Protein AF-A0A662YA56-F1 (afdb_monomer)

Solvent-accessible surface area (backbone atoms only — not comparable to full-atom values): 10729 Å² total; per-residue (Å²): 130,84,68,99,56,98,72,85,88,79,65,94,61,23,63,89,38,77,61,35,92,54,55,73,60,58,42,26,69,74,71,64,72,87,70,82,87,80,85,89,69,67,87,85,63,79,47,68,71,51,54,53,49,52,52,51,52,53,53,50,51,55,48,53,52,58,72,70,49,82,47,50,46,100,84,68,47,77,54,86,67,86,73,84,80,66,81,84,68,77,81,64,88,75,90,82,87,77,90,86,78,84,88,68,44,47,93,52,39,70,43,66,29,91,92,44,64,83,48,70,64,45,76,41,59,49,63,48,60,53,20,25,44,29,77,75,98,27,60,74,41,56,46,91,48,74,43,61,45,68,78,60,70,55,79,93,71,67,56,71,78,100

Nearest PDB structures (foldseek):
  5ks8-assembly1_C  TM=2.743E-01  e=5.632E+00  Methylobacillus flagellatus KT
  2lh0-assembly1_B  TM=1.632E-01  e=6.026E+00  Saccharomyces cerevisiae S288C

Mean predicted aligned error: 13.35 Å

Foldseek 3Di:
DDDPDPDDDDDPQPVLVVSDDDDQVRSCVVPPDDDDDDDLPDPPPPDPVSVVVVVVVVVVVVLVVVVPDQDADPVRHGDPDPDPDDPPPPPPDDDDDDCPDDDAAAPQGKDADPPALPDFFDKDAAPDFRIAGGPDNHDGDGHRHIDGDHDRDDPVPHDHPD

Radius of gyration: 21.84 Å; Cα contacts (8 Å, |Δi|>4): 134; chains: 1; bounding box: 51×38×56 Å

Structure (mmCIF, N/CA/C/O backbone):
data_AF-A0A662YA56-F1
#
_entry.id   AF-A0A662YA56-F1
#
loop_
_atom_site.group_PDB
_atom_site.id
_atom_site.type_symbol
_atom_site.label_atom_id
_atom_site.label_alt_id
_atom_site.label_comp_id
_atom_site.label_asym_id
_atom_site.label_entity_id
_atom_site.label_seq_id
_atom_site.pdbx_PDB_ins_code
_atom_site.Cartn_x
_atom_site.Cartn_y
_atom_site.Cartn_z
_atom_site.occupancy
_atom_site.B_iso_or_equiv
_atom_site.auth_seq_id
_atom_site.auth_comp_id
_atom_site.auth_asym_id
_atom_site.auth_atom_id
_atom_site.pdbx_PDB_model_num
ATOM 1 N N . GLY A 1 1 ? 15.017 22.739 -5.524 1.00 39.50 1 GLY A N 1
ATOM 2 C CA . GLY A 1 1 ? 15.858 21.532 -5.641 1.00 39.50 1 GLY A CA 1
ATOM 3 C C . GLY A 1 1 ? 16.003 21.180 -7.105 1.00 39.50 1 GLY A C 1
ATOM 4 O O . GLY A 1 1 ? 15.041 21.359 -7.842 1.00 39.50 1 GLY A O 1
ATOM 5 N N . ARG A 1 2 ? 17.190 20.757 -7.552 1.00 36.50 2 ARG A N 1
ATOM 6 C CA . ARG A 1 2 ? 17.360 20.206 -8.906 1.00 36.50 2 ARG A CA 1
ATOM 7 C C . ARG A 1 2 ? 16.703 18.827 -8.930 1.00 36.50 2 ARG A C 1
ATOM 9 O O . ARG A 1 2 ? 17.037 17.997 -8.094 1.00 36.50 2 ARG A O 1
ATOM 16 N N . LEU A 1 3 ? 15.768 18.613 -9.853 1.00 33.06 3 LEU A N 1
ATOM 17 C CA . LEU A 1 3 ? 15.225 17.283 -10.124 1.00 33.06 3 LEU A CA 1
ATOM 18 C C . LEU A 1 3 ? 16.383 16.349 -10.539 1.00 33.06 3 LEU A C 1
ATOM 20 O O . LEU A 1 3 ? 17.313 16.817 -11.202 1.00 33.06 3 LEU A O 1
ATOM 24 N N . PRO A 1 4 ? 16.353 15.054 -10.174 1.00 39.84 4 PRO A N 1
ATOM 25 C CA . PRO A 1 4 ? 17.457 14.105 -10.386 1.00 39.84 4 PRO A CA 1
ATOM 26 C C . PRO A 1 4 ? 17.720 13.757 -11.865 1.00 39.84 4 PRO A C 1
ATOM 28 O O . PRO A 1 4 ? 18.575 12.934 -12.174 1.00 39.84 4 PRO A O 1
ATOM 31 N N . THR A 1 5 ? 17.015 14.398 -12.797 1.00 36.91 5 THR A N 1
ATOM 32 C CA . THR A 1 5 ? 17.127 14.204 -14.243 1.00 36.91 5 THR A CA 1
ATOM 33 C C . THR A 1 5 ? 17.150 15.560 -14.955 1.00 36.91 5 THR A C 1
ATOM 35 O O . THR A 1 5 ? 16.429 16.487 -14.584 1.00 36.91 5 THR A O 1
ATOM 38 N N . ARG A 1 6 ? 17.984 15.688 -16.002 1.00 32.75 6 ARG A N 1
ATOM 39 C CA . ARG A 1 6 ? 18.005 16.872 -16.890 1.00 32.75 6 ARG A CA 1
ATOM 40 C C . ARG A 1 6 ? 16.784 16.944 -17.810 1.00 32.75 6 ARG A C 1
ATOM 42 O O . ARG A 1 6 ? 16.574 17.985 -18.423 1.00 32.75 6 ARG A O 1
ATOM 49 N N . MET A 1 7 ? 16.023 15.861 -17.937 1.00 35.97 7 MET A N 1
ATOM 50 C CA . MET A 1 7 ? 14.917 15.735 -18.882 1.00 35.97 7 MET A CA 1
ATOM 51 C C . MET A 1 7 ? 13.627 15.423 -18.127 1.00 35.97 7 MET A C 1
ATOM 53 O O . MET A 1 7 ? 13.563 14.458 -17.365 1.00 35.97 7 MET A O 1
ATOM 57 N N . LEU A 1 8 ? 12.617 16.261 -18.348 1.00 38.44 8 LEU A N 1
ATOM 58 C CA . LEU A 1 8 ? 11.262 16.103 -17.839 1.00 38.44 8 LEU A CA 1
ATOM 59 C C . LEU A 1 8 ? 10.341 15.924 -19.046 1.00 38.44 8 LEU A C 1
ATOM 61 O O . LEU A 1 8 ? 10.217 16.838 -19.861 1.00 38.44 8 LEU A O 1
ATOM 65 N N . LEU A 1 9 ? 9.726 14.749 -19.162 1.00 41.59 9 LEU A N 1
ATOM 66 C CA . LEU A 1 9 ? 8.689 14.476 -20.150 1.00 41.59 9 LEU A CA 1
ATOM 67 C C . LEU A 1 9 ? 7.332 14.610 -19.460 1.00 41.59 9 LEU A C 1
ATOM 69 O O . LEU A 1 9 ? 7.065 13.921 -18.479 1.00 41.59 9 LEU A O 1
ATOM 73 N N . LEU A 1 10 ? 6.502 15.519 -19.960 1.00 51.03 10 LEU A N 1
ATOM 74 C CA . LEU A 1 10 ? 5.130 15.718 -19.504 1.00 51.03 10 LEU A CA 1
ATOM 75 C C . LEU A 1 10 ? 4.187 15.294 -20.628 1.00 51.03 10 LEU A C 1
ATOM 77 O O . LEU A 1 10 ? 4.434 15.629 -21.786 1.00 51.03 10 LEU A O 1
ATOM 81 N N . ASP A 1 11 ? 3.094 14.622 -20.278 1.00 55.94 11 ASP A N 1
ATOM 82 C CA . ASP A 1 11 ? 2.045 14.215 -21.215 1.00 55.94 11 ASP A CA 1
ATOM 83 C C . ASP A 1 11 ? 0.711 14.925 -20.900 1.00 55.94 11 ASP A C 1
ATOM 85 O O . ASP A 1 11 ? -0.236 14.318 -20.398 1.00 55.94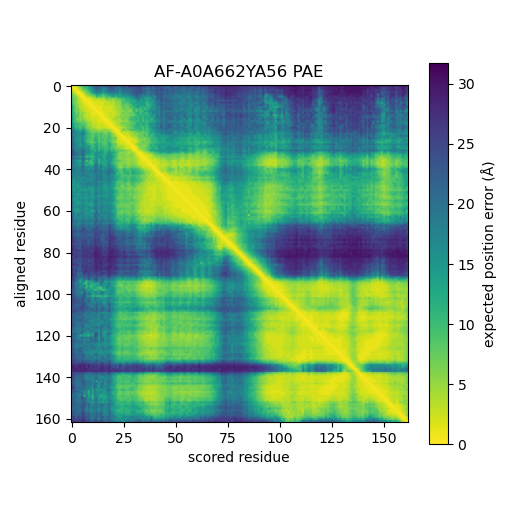 11 ASP A O 1
ATOM 89 N N . PRO A 1 12 ? 0.611 16.246 -21.147 1.00 58.28 12 PRO A N 1
ATOM 90 C CA . PRO A 1 12 ? -0.573 17.034 -20.797 1.00 58.28 12 PRO A CA 1
ATOM 91 C C . PRO A 1 12 ? -1.806 16.711 -21.653 1.00 58.28 12 PRO A C 1
ATOM 93 O O . PRO A 1 12 ? -2.881 17.238 -21.391 1.00 58.28 12 PRO A O 1
ATOM 96 N N . LYS A 1 13 ? -1.642 15.910 -22.709 1.00 64.12 13 LYS A N 1
ATOM 97 C CA . LYS A 1 13 ? -2.718 15.492 -23.616 1.00 64.12 13 LYS A CA 1
ATOM 98 C C . LYS A 1 13 ? -3.081 14.019 -23.442 1.00 64.12 13 LYS A C 1
ATOM 100 O O . LYS A 1 13 ? -3.869 13.510 -24.231 1.00 64.12 13 LYS A O 1
ATOM 105 N N . HIS A 1 14 ? -2.498 13.358 -22.442 1.00 67.88 14 HIS A N 1
ATOM 106 C CA . HIS A 1 14 ? -2.700 11.943 -22.161 1.00 67.88 14 HIS A CA 1
ATOM 107 C C . HIS A 1 14 ? -2.482 11.054 -23.396 1.00 67.88 14 HIS A C 1
ATOM 109 O O . HIS A 1 14 ? -3.175 10.059 -23.584 1.00 67.88 14 HIS A O 1
ATOM 115 N N .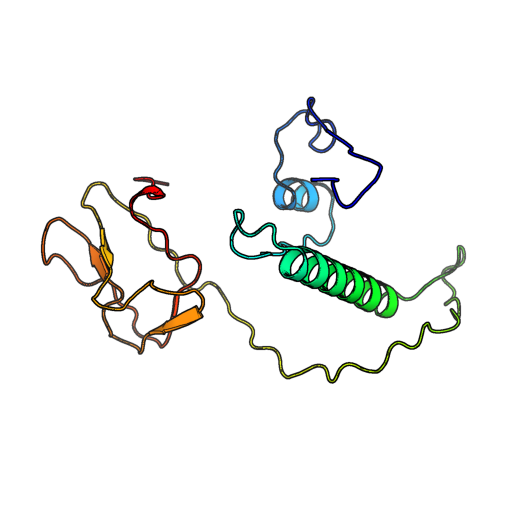 LEU A 1 15 ? -1.544 11.428 -24.273 1.00 65.06 15 LEU A N 1
ATOM 116 C CA . LEU A 1 15 ? -1.253 10.700 -25.510 1.00 65.06 15 LEU A CA 1
ATOM 117 C C . LEU A 1 15 ? -0.714 9.298 -25.230 1.00 65.06 15 LEU A C 1
ATOM 119 O O . LEU A 1 15 ? -0.872 8.415 -26.066 1.00 65.06 15 LEU A O 1
ATOM 123 N N . ILE A 1 16 ? -0.107 9.087 -24.060 1.00 64.12 16 ILE A N 1
ATOM 124 C CA . ILE A 1 16 ? 0.282 7.758 -23.593 1.00 64.12 16 ILE A CA 1
ATOM 125 C C . ILE A 1 16 ? -0.976 6.898 -23.382 1.00 64.12 16 ILE A C 1
ATOM 127 O O . ILE A 1 16 ? -0.990 5.747 -23.784 1.00 64.12 16 ILE A O 1
ATOM 131 N N . GLY A 1 17 ? -2.061 7.455 -22.841 1.00 61.44 17 GLY A N 1
ATOM 132 C CA . GLY A 1 17 ? -3.340 6.765 -22.630 1.00 61.44 17 GLY A CA 1
ATOM 133 C C . GLY A 1 17 ? -4.349 6.907 -23.777 1.00 61.44 17 GLY A C 1
ATOM 134 O O . GLY A 1 17 ? -5.547 6.920 -23.509 1.00 61.44 17 GLY A O 1
ATOM 135 N N . ASP A 1 18 ? -3.900 7.086 -25.025 1.00 68.94 18 ASP A N 1
ATOM 136 C CA . ASP A 1 18 ? -4.763 7.328 -26.201 1.00 68.94 18 ASP A CA 1
ATOM 137 C C . ASP A 1 18 ? -5.780 8.475 -25.996 1.00 68.94 18 ASP A C 1
ATOM 139 O O . ASP A 1 18 ? -6.969 8.390 -26.299 1.00 68.94 18 ASP A O 1
ATOM 143 N N . GLY A 1 19 ? -5.315 9.571 -25.393 1.00 72.38 19 GLY A N 1
ATOM 144 C CA . GLY A 1 19 ? -6.132 10.747 -25.086 1.00 72.38 19 GLY A CA 1
ATOM 145 C C . GLY A 1 19 ? -6.954 10.642 -23.798 1.00 72.38 19 GLY A C 1
ATOM 146 O O . GLY A 1 19 ? -7.639 11.605 -23.448 1.00 72.38 19 GLY A O 1
ATOM 147 N N . SER A 1 20 ? -6.868 9.528 -23.065 1.00 67.19 20 SER A N 1
ATOM 148 C CA . SER A 1 20 ? -7.532 9.329 -21.771 1.00 67.19 20 SER A CA 1
ATOM 149 C C . SER A 1 20 ? -6.539 9.377 -20.615 1.00 67.19 20 SER A C 1
ATOM 151 O O . SER A 1 20 ? -5.419 8.881 -20.723 1.00 67.19 20 SER A O 1
ATOM 153 N N . VAL A 1 21 ? -6.959 9.941 -19.476 1.00 64.62 21 VAL A N 1
ATOM 154 C CA . VAL A 1 21 ? -6.200 9.812 -18.225 1.00 64.62 21 VAL A CA 1
ATOM 155 C C . VAL A 1 21 ? -6.117 8.326 -17.898 1.00 64.62 21 VAL A C 1
ATOM 157 O O . VAL A 1 21 ? -7.138 7.716 -17.604 1.00 64.62 21 VAL A O 1
ATOM 160 N N . ALA A 1 22 ? -4.915 7.768 -17.970 1.00 62.53 22 ALA A N 1
ATOM 161 C CA . ALA A 1 22 ? -4.634 6.399 -17.583 1.00 62.53 22 ALA A CA 1
ATOM 162 C C . ALA A 1 22 ? -3.607 6.420 -16.456 1.00 62.53 22 ALA A C 1
ATOM 164 O O . ALA A 1 22 ? -2.566 7.083 -16.553 1.00 62.53 22 ALA A O 1
ATOM 165 N N . LEU A 1 23 ? -3.900 5.695 -15.385 1.00 67.06 23 LEU A N 1
ATOM 166 C CA . LEU A 1 23 ? -2.879 5.305 -14.429 1.00 67.06 23 LEU A CA 1
ATOM 167 C C . LEU A 1 23 ? -1.921 4.304 -15.098 1.00 67.06 23 LEU A C 1
ATOM 169 O O . LEU A 1 23 ? -2.249 3.650 -16.090 1.00 67.06 23 LEU A O 1
ATOM 173 N N . THR A 1 24 ? -0.690 4.212 -14.593 1.00 65.31 24 THR A N 1
ATOM 174 C CA . THR A 1 24 ? 0.354 3.363 -15.191 1.00 65.31 24 THR A CA 1
ATOM 175 C C . THR A 1 24 ? -0.086 1.899 -15.310 1.00 65.31 24 THR A C 1
ATOM 177 O O . THR A 1 24 ? 0.265 1.226 -16.275 1.00 65.31 24 THR A O 1
ATOM 180 N N . ASP A 1 25 ? -0.877 1.408 -14.358 1.00 63.19 25 ASP A N 1
ATOM 181 C CA . ASP A 1 25 ? -1.487 0.077 -14.359 1.00 63.19 25 ASP A CA 1
ATOM 182 C C . ASP A 1 25 ? -2.603 -0.070 -15.404 1.00 63.19 25 ASP A C 1
ATOM 184 O O . ASP A 1 25 ? -2.632 -1.076 -16.111 1.00 63.19 25 ASP A O 1
ATOM 188 N N . GLU A 1 26 ? -3.462 0.938 -15.574 1.00 65.62 26 GLU A N 1
ATOM 189 C CA . GLU A 1 26 ? -4.484 0.965 -16.633 1.00 65.62 26 GLU A CA 1
ATOM 190 C C . GLU A 1 26 ? -3.845 0.939 -18.032 1.00 65.62 26 GLU A C 1
ATOM 192 O O . GLU A 1 26 ? -4.264 0.167 -18.896 1.00 65.62 26 GLU A O 1
ATOM 197 N N . PHE A 1 27 ? -2.776 1.714 -18.248 1.00 65.38 27 PHE A N 1
ATOM 198 C CA . PHE A 1 27 ? -2.039 1.718 -19.515 1.00 65.38 27 PHE A CA 1
ATOM 199 C C . PHE A 1 27 ? -1.381 0.361 -19.812 1.00 65.38 27 PHE A C 1
ATOM 201 O O . PHE A 1 27 ? -1.519 -0.158 -20.926 1.00 65.38 27 PHE A O 1
ATOM 208 N N . VAL A 1 28 ? -0.696 -0.229 -18.822 1.00 64.75 28 VAL A N 1
ATOM 209 C CA . VAL A 1 28 ? -0.057 -1.550 -18.955 1.00 64.75 28 VAL A CA 1
ATOM 210 C C . VAL A 1 28 ? -1.095 -2.647 -19.196 1.00 64.75 28 VAL A C 1
ATOM 212 O O . VAL A 1 28 ? -0.872 -3.523 -20.035 1.00 64.75 28 VAL A O 1
ATOM 215 N N . GLY A 1 29 ? -2.238 -2.588 -18.508 1.00 63.62 29 GLY A N 1
ATOM 216 C CA . GLY A 1 29 ? -3.332 -3.540 -18.683 1.00 63.62 29 GLY A CA 1
ATOM 217 C C . GLY A 1 29 ? -3.901 -3.550 -20.105 1.00 63.62 29 GLY A C 1
ATOM 218 O O . GLY A 1 29 ? -4.244 -4.615 -20.612 1.00 63.62 29 GLY A O 1
ATOM 219 N N . ILE A 1 30 ? -3.953 -2.389 -20.768 1.00 66.88 30 ILE A N 1
ATOM 220 C CA . ILE A 1 30 ? -4.459 -2.254 -22.145 1.00 66.88 30 ILE A CA 1
ATOM 221 C C . ILE A 1 30 ? -3.440 -2.744 -23.184 1.00 66.88 30 ILE A C 1
ATOM 223 O O . ILE A 1 30 ? -3.816 -3.416 -24.143 1.00 66.88 30 ILE A O 1
ATOM 227 N N . HIS A 1 31 ? -2.158 -2.411 -23.020 1.00 65.75 31 HIS A N 1
ATOM 228 C CA . HIS A 1 31 ? -1.147 -2.619 -24.069 1.00 65.75 31 HIS A CA 1
ATOM 229 C C . HIS A 1 31 ? -0.355 -3.924 -23.930 1.00 65.75 31 HIS A C 1
ATOM 231 O O . HIS A 1 31 ? 0.410 -4.276 -24.829 1.00 65.75 31 HIS A O 1
ATOM 237 N N . GLY A 1 32 ? -0.558 -4.656 -22.832 1.00 57.28 32 GLY A N 1
ATOM 238 C CA . GLY A 1 32 ? 0.246 -5.817 -22.484 1.00 57.28 32 GLY A CA 1
ATOM 239 C C . GLY A 1 32 ? 1.615 -5.398 -21.942 1.00 57.28 32 GLY A C 1
ATOM 240 O O . GLY A 1 32 ? 2.308 -4.549 -22.495 1.00 57.28 32 GLY A O 1
ATOM 241 N N . GLY A 1 33 ? 2.013 -5.991 -20.821 1.00 63.72 33 GLY A N 1
ATOM 242 C CA . GLY A 1 33 ? 3.272 -5.683 -20.149 1.00 63.72 33 GLY A CA 1
ATOM 243 C C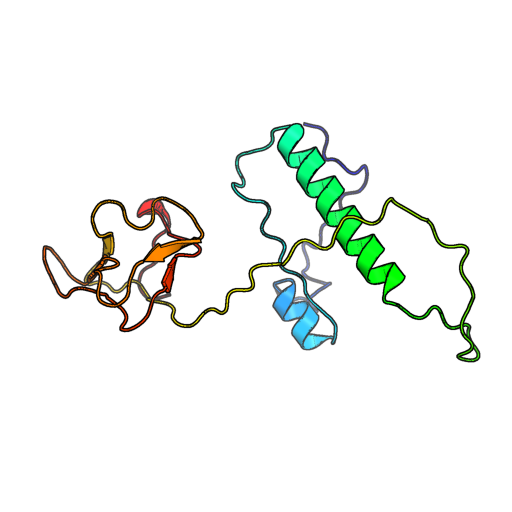 . GLY A 1 33 ? 3.214 -6.028 -18.665 1.00 63.72 33 GLY A C 1
ATOM 244 O O . GLY A 1 33 ? 2.198 -6.514 -18.170 1.00 63.72 33 GLY A O 1
ATOM 245 N N . MET A 1 34 ? 4.310 -5.771 -17.952 1.00 60.88 34 MET A N 1
ATOM 246 C CA . MET A 1 34 ? 4.370 -5.896 -16.497 1.00 60.88 34 MET A CA 1
ATOM 247 C C . MET A 1 34 ? 4.487 -4.505 -15.878 1.00 60.88 34 MET A C 1
ATOM 249 O O . MET A 1 34 ? 5.417 -3.759 -16.174 1.00 60.88 34 MET A O 1
ATOM 253 N N . GLY A 1 35 ? 3.522 -4.154 -15.031 1.00 64.62 35 GLY A N 1
ATOM 254 C CA . GLY A 1 35 ? 3.521 -2.907 -14.279 1.00 64.62 35 GLY A CA 1
ATOM 255 C C . GLY A 1 35 ? 4.102 -3.146 -12.895 1.00 64.62 35 GLY A C 1
ATOM 256 O O . GLY A 1 35 ? 3.716 -4.097 -12.219 1.00 64.62 35 GLY A O 1
ATOM 257 N N . VAL A 1 36 ? 5.012 -2.279 -12.458 1.00 67.94 36 VAL A N 1
ATOM 258 C CA . VAL A 1 36 ? 5.533 -2.290 -11.087 1.00 67.94 36 VAL A CA 1
ATOM 259 C C . VAL A 1 36 ? 5.081 -1.014 -10.397 1.00 67.94 36 VAL A C 1
ATOM 261 O O . VAL A 1 36 ? 5.476 0.084 -10.787 1.00 67.94 36 VAL A O 1
ATOM 264 N N . CYS A 1 37 ? 4.265 -1.158 -9.355 1.00 72.56 37 CYS A N 1
ATOM 265 C CA . CYS A 1 37 ? 3.983 -0.064 -8.438 1.00 72.56 37 CYS A CA 1
ATOM 266 C C . CYS A 1 37 ? 5.070 -0.046 -7.357 1.00 72.56 37 CYS A C 1
ATOM 268 O O . CYS A 1 37 ? 5.162 -0.969 -6.546 1.00 72.56 37 CYS A O 1
ATOM 270 N N . TYR A 1 38 ? 5.921 0.981 -7.375 1.00 77.25 38 TYR A N 1
ATOM 271 C CA . TYR A 1 38 ? 6.972 1.174 -6.379 1.00 77.25 38 TYR A CA 1
ATOM 272 C C . TYR A 1 38 ? 6.552 2.256 -5.383 1.00 77.25 38 TYR A C 1
ATOM 274 O O . TYR A 1 38 ? 6.545 3.445 -5.703 1.00 77.25 38 TYR A O 1
ATOM 282 N N . GLU A 1 39 ? 6.221 1.841 -4.164 1.00 76.62 39 GLU A N 1
ATOM 283 C CA . GLU A 1 39 ? 5.866 2.753 -3.079 1.00 76.62 39 GLU A CA 1
ATOM 284 C C . GLU A 1 39 ? 7.140 3.273 -2.393 1.00 76.62 39 GLU A C 1
ATOM 286 O O . GLU A 1 39 ? 7.828 2.549 -1.673 1.00 76.62 39 GLU A O 1
ATOM 291 N N . SER A 1 40 ? 7.479 4.544 -2.624 1.00 77.25 40 SER A N 1
ATOM 292 C CA . SER A 1 40 ? 8.717 5.162 -2.119 1.00 77.25 40 SER A CA 1
ATOM 293 C C . SER A 1 40 ? 8.642 5.662 -0.666 1.00 77.25 40 SER A C 1
ATOM 295 O O . SER A 1 40 ? 9.649 6.119 -0.105 1.00 77.25 40 SER A O 1
ATOM 297 N N . GLY A 1 41 ? 7.464 5.580 -0.044 1.00 77.38 41 GLY A N 1
ATOM 298 C CA . GLY A 1 41 ? 7.192 6.088 1.298 1.00 77.38 41 GLY A CA 1
ATOM 299 C C . GLY A 1 41 ? 6.607 7.502 1.279 1.00 77.38 41 GLY A C 1
ATOM 300 O O . GLY A 1 41 ? 5.902 7.892 0.357 1.00 77.38 41 GLY A O 1
ATOM 301 N N . ILE A 1 42 ? 6.868 8.288 2.327 1.00 74.50 42 ILE A N 1
ATOM 302 C CA . ILE A 1 42 ? 6.180 9.568 2.542 1.00 74.50 42 ILE A CA 1
ATOM 303 C C . ILE A 1 42 ? 6.575 10.600 1.474 1.00 74.50 42 ILE A C 1
ATOM 305 O O . ILE A 1 42 ? 7.732 11.004 1.395 1.00 74.50 42 ILE A O 1
ATOM 309 N N . ALA A 1 43 ? 5.593 11.097 0.718 1.00 70.06 43 ALA A N 1
ATOM 310 C CA . ALA A 1 43 ? 5.814 12.030 -0.392 1.00 70.06 43 ALA A CA 1
ATOM 311 C C . ALA A 1 43 ? 6.494 13.358 0.005 1.00 70.06 43 ALA A C 1
ATOM 313 O O . ALA A 1 43 ? 7.152 13.986 -0.822 1.00 70.06 43 ALA A O 1
ATOM 314 N N . SER A 1 44 ? 6.347 13.804 1.257 1.00 73.62 44 SER A N 1
ATOM 315 C CA . SER A 1 44 ? 7.003 15.018 1.761 1.00 73.62 44 SER A CA 1
ATOM 316 C C . SER A 1 44 ? 8.472 14.816 2.153 1.00 73.62 44 SER A C 1
ATOM 318 O O . SER A 1 44 ? 9.168 15.804 2.389 1.00 73.62 44 SER A O 1
ATOM 320 N N . ASP A 1 45 ? 8.957 13.574 2.250 1.00 76.81 45 ASP A N 1
ATOM 321 C CA . ASP A 1 45 ? 10.363 13.288 2.541 1.00 76.81 45 ASP A CA 1
ATOM 322 C C . ASP A 1 45 ? 11.202 13.400 1.262 1.00 76.81 45 ASP A C 1
ATOM 324 O O . ASP A 1 45 ? 11.365 12.454 0.494 1.00 76.81 45 ASP A O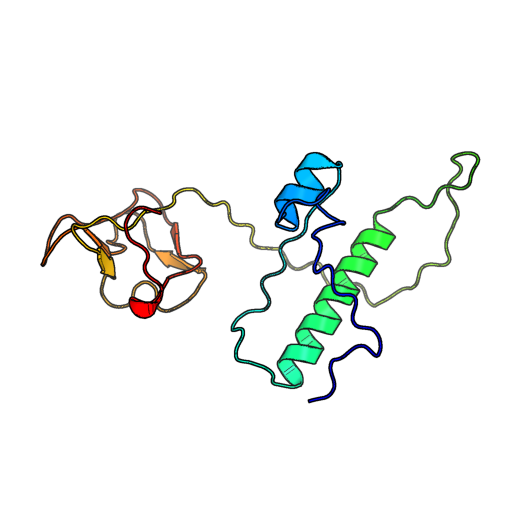 1
ATOM 328 N N . LEU A 1 46 ? 11.744 14.598 1.046 1.00 82.62 46 LEU A N 1
ATOM 329 C CA . LEU A 1 46 ? 12.636 14.916 -0.071 1.00 82.62 46 LEU A CA 1
ATOM 330 C C . LEU A 1 46 ? 14.112 14.939 0.355 1.00 82.62 46 LEU A C 1
ATOM 332 O O . LEU A 1 46 ? 14.930 15.621 -0.270 1.00 82.62 46 LEU A O 1
ATOM 336 N N . SER A 1 47 ? 14.460 14.249 1.445 1.00 84.94 47 SER A N 1
ATOM 337 C CA . SER A 1 47 ? 15.846 14.162 1.905 1.00 84.94 47 SER A CA 1
ATOM 338 C C . SER A 1 47 ? 16.736 13.479 0.861 1.00 84.94 47 SER A C 1
ATOM 340 O O . SER A 1 47 ? 16.319 12.564 0.149 1.00 84.94 47 SER A O 1
ATOM 342 N N . GLN A 1 48 ? 18.001 13.901 0.773 1.00 83.81 48 GLN A N 1
ATOM 343 C CA . GLN A 1 48 ? 18.942 13.309 -0.185 1.00 83.81 48 GLN A CA 1
ATOM 344 C C . GLN A 1 48 ? 19.123 11.802 0.059 1.00 83.81 48 GLN A C 1
ATOM 346 O O . GLN A 1 48 ? 19.187 11.028 -0.889 1.00 83.81 48 GLN A O 1
ATOM 351 N N . SER A 1 49 ? 19.119 11.367 1.323 1.00 83.69 49 SER A N 1
ATOM 352 C CA . SER A 1 49 ? 19.176 9.948 1.692 1.00 83.69 49 SER A CA 1
ATOM 353 C C . SER A 1 49 ? 17.997 9.149 1.132 1.00 83.69 49 SER A C 1
ATOM 355 O O . SER A 1 49 ? 18.194 8.029 0.654 1.00 83.69 49 SER A O 1
ATOM 357 N N . LYS A 1 50 ? 16.782 9.714 1.146 1.00 83.69 50 LYS A N 1
ATOM 358 C CA . LYS A 1 50 ? 15.599 9.096 0.541 1.00 83.69 50 LYS A CA 1
ATOM 359 C C . LYS A 1 50 ? 15.739 9.003 -0.977 1.00 83.69 50 LYS A C 1
ATOM 361 O O . LYS A 1 50 ? 15.545 7.922 -1.532 1.00 83.69 50 LYS A O 1
ATOM 366 N N . VAL A 1 51 ? 16.142 10.093 -1.632 1.00 82.50 51 VAL A N 1
ATOM 367 C CA . VAL A 1 51 ? 16.368 10.132 -3.089 1.00 82.50 51 VAL A CA 1
ATOM 368 C C . VAL A 1 51 ? 17.409 9.094 -3.518 1.00 82.50 51 VAL A C 1
ATOM 370 O O . VAL A 1 51 ? 17.171 8.330 -4.457 1.00 82.50 51 VAL A O 1
ATOM 373 N N . ASP A 1 52 ? 18.533 9.008 -2.808 1.00 79.94 52 ASP A N 1
ATOM 374 C CA . ASP A 1 52 ? 19.605 8.055 -3.109 1.00 79.94 52 ASP A CA 1
ATOM 375 C C . ASP A 1 52 ? 19.160 6.603 -2.893 1.00 79.94 52 ASP A C 1
ATOM 377 O O . ASP A 1 52 ? 19.577 5.713 -3.637 1.00 79.94 52 ASP A O 1
ATOM 381 N N . SER A 1 53 ? 18.328 6.353 -1.877 1.00 79.31 53 SER A N 1
ATOM 382 C CA . SER A 1 53 ? 17.767 5.030 -1.585 1.00 79.31 53 SER A CA 1
ATOM 383 C C . SER A 1 53 ? 16.801 4.567 -2.678 1.00 79.31 53 SER A C 1
ATOM 385 O O . SER A 1 53 ? 16.926 3.451 -3.188 1.00 79.31 53 SER A O 1
ATOM 387 N N . ILE A 1 54 ? 15.891 5.448 -3.110 1.00 82.56 54 ILE A N 1
ATOM 388 C CA . ILE A 1 54 ? 14.963 5.172 -4.216 1.00 82.56 54 ILE A CA 1
ATOM 389 C C . ILE A 1 54 ? 15.746 4.917 -5.504 1.00 82.56 54 ILE A C 1
ATOM 391 O O . ILE A 1 54 ? 15.515 3.916 -6.175 1.00 82.56 54 ILE A O 1
ATOM 395 N N . THR A 1 55 ? 16.717 5.780 -5.818 1.00 79.81 55 THR A N 1
ATOM 396 C CA . THR A 1 55 ? 17.536 5.651 -7.032 1.00 79.81 55 THR A CA 1
ATOM 397 C C . THR A 1 55 ? 18.271 4.312 -7.062 1.00 79.81 55 THR A C 1
ATOM 399 O O . THR A 1 55 ? 18.219 3.603 -8.065 1.00 79.81 55 THR A O 1
ATOM 402 N N . ARG A 1 56 ? 18.910 3.925 -5.950 1.00 78.50 56 ARG A N 1
ATOM 403 C CA . ARG A 1 56 ? 19.580 2.621 -5.830 1.00 78.50 56 ARG A CA 1
ATOM 404 C C . ARG A 1 56 ? 18.612 1.452 -6.002 1.00 78.50 56 ARG A C 1
ATOM 406 O O . ARG A 1 56 ? 18.937 0.521 -6.730 1.00 78.50 56 ARG A O 1
ATOM 413 N N . SER A 1 57 ? 17.436 1.523 -5.386 1.00 77.06 57 SER A N 1
ATOM 414 C CA . SER A 1 57 ? 16.422 0.465 -5.471 1.00 77.06 57 SER A CA 1
ATOM 415 C C . SER A 1 57 ? 15.906 0.289 -6.902 1.00 77.06 57 SER A C 1
ATOM 417 O O . SER A 1 57 ? 15.845 -0.831 -7.400 1.00 77.06 57 SER A O 1
ATOM 419 N N . VAL A 1 58 ? 15.620 1.388 -7.610 1.00 80.62 58 VAL A N 1
ATOM 420 C CA . VAL A 1 58 ? 15.182 1.350 -9.017 1.00 80.62 58 VAL A CA 1
ATOM 421 C C . VAL A 1 58 ? 16.267 0.766 -9.922 1.00 80.62 58 VAL A C 1
ATOM 423 O O . VAL A 1 58 ? 15.971 -0.092 -10.750 1.00 80.62 58 VAL A O 1
ATOM 426 N N . LEU A 1 59 ? 17.530 1.171 -9.749 1.00 75.44 59 LEU A N 1
ATOM 427 C CA . LEU A 1 59 ? 18.640 0.613 -10.530 1.00 75.44 59 LEU A CA 1
ATOM 428 C C . LEU A 1 59 ? 18.816 -0.894 -10.290 1.00 75.44 59 LEU A C 1
ATOM 430 O O . LEU A 1 59 ? 19.067 -1.631 -11.239 1.00 75.44 59 LEU A O 1
ATOM 434 N N . GLN A 1 60 ? 18.642 -1.359 -9.050 1.00 72.44 60 GLN A N 1
ATOM 435 C CA . GLN A 1 60 ? 18.678 -2.788 -8.727 1.00 72.44 60 GLN A CA 1
ATOM 436 C C . GLN A 1 60 ? 17.523 -3.558 -9.374 1.00 72.44 60 GLN A C 1
ATOM 438 O O . GLN A 1 60 ? 17.752 -4.643 -9.906 1.00 72.44 60 GLN A O 1
ATOM 443 N N . ILE A 1 61 ? 16.306 -3.001 -9.373 1.00 75.69 61 ILE A N 1
ATOM 444 C CA . ILE A 1 61 ? 15.150 -3.601 -10.058 1.00 75.69 61 ILE A CA 1
ATOM 445 C C . ILE A 1 61 ? 15.445 -3.753 -11.554 1.00 75.69 61 ILE A C 1
ATOM 447 O O . ILE A 1 61 ? 15.323 -4.853 -12.083 1.00 75.69 61 ILE A O 1
ATOM 451 N N . LEU A 1 62 ? 15.900 -2.681 -12.213 1.00 75.19 62 LEU A N 1
ATOM 452 C CA . LEU A 1 62 ? 16.219 -2.696 -13.646 1.00 75.19 62 LEU A CA 1
ATOM 453 C C . LEU A 1 62 ? 17.328 -3.698 -13.984 1.00 75.19 62 LEU A C 1
ATOM 455 O O . LEU A 1 62 ? 17.259 -4.383 -14.999 1.00 75.19 62 LEU A O 1
ATOM 459 N N . GLN A 1 63 ? 18.349 -3.806 -13.136 1.00 68.88 63 GLN A N 1
ATOM 460 C CA . GLN A 1 63 ? 19.428 -4.760 -13.356 1.00 68.88 63 GLN A CA 1
ATOM 461 C C . GLN A 1 63 ? 18.959 -6.211 -13.215 1.00 68.88 63 GLN A C 1
ATOM 463 O O . GLN A 1 63 ? 19.324 -7.037 -14.049 1.00 68.88 63 GLN A O 1
ATOM 468 N N . LEU A 1 64 ? 18.187 -6.531 -12.172 1.00 68.50 64 LEU A N 1
ATOM 469 C CA . LEU A 1 64 ? 17.641 -7.879 -11.984 1.00 68.50 64 LEU A CA 1
ATOM 470 C C . LEU A 1 64 ? 16.716 -8.259 -13.141 1.00 68.50 64 LEU A C 1
ATOM 472 O O . LEU A 1 64 ? 16.788 -9.385 -13.628 1.00 68.50 64 LEU A O 1
ATOM 476 N N . ASP A 1 65 ? 15.913 -7.307 -13.617 1.00 69.12 65 ASP A N 1
ATOM 477 C CA . ASP A 1 65 ? 15.071 -7.497 -14.793 1.00 69.12 65 ASP A CA 1
ATOM 478 C C . ASP A 1 65 ? 15.933 -7.817 -16.026 1.00 69.12 65 ASP A C 1
ATOM 480 O O . ASP A 1 65 ? 15.789 -8.884 -16.627 1.00 69.12 65 ASP A O 1
ATOM 484 N N . MET A 1 66 ? 16.954 -6.996 -16.307 1.00 67.56 66 MET A N 1
ATOM 485 C CA . MET A 1 66 ? 17.910 -7.230 -17.398 1.00 67.56 66 MET A CA 1
ATOM 486 C C . MET A 1 66 ? 18.670 -8.558 -17.292 1.00 67.56 66 MET A C 1
ATOM 488 O O . MET A 1 66 ? 18.978 -9.154 -18.320 1.00 67.56 66 MET A O 1
ATOM 492 N N . GLN A 1 67 ? 18.986 -9.026 -16.084 1.00 65.50 67 GLN A N 1
ATOM 493 C CA . GLN A 1 67 ? 19.634 -10.325 -15.864 1.00 65.50 67 GLN A CA 1
ATOM 494 C C . GLN A 1 67 ? 18.677 -11.505 -16.059 1.00 65.50 67 GLN A C 1
ATOM 496 O O . GLN A 1 67 ? 19.128 -12.609 -16.358 1.00 65.50 67 GLN A O 1
ATOM 501 N N . SER A 1 68 ? 17.372 -11.286 -15.893 1.00 57.91 68 SER A N 1
ATOM 502 C CA . SER A 1 68 ? 16.349 -12.313 -16.100 1.00 57.91 68 SER A CA 1
ATOM 503 C C . SER A 1 68 ? 15.888 -12.416 -17.560 1.00 57.91 68 SER A C 1
ATOM 505 O O . SER A 1 68 ? 15.324 -13.435 -17.961 1.00 57.91 68 SER A O 1
ATOM 507 N N . MET A 1 69 ? 16.187 -11.404 -18.381 1.00 57.25 69 MET A N 1
ATOM 508 C CA . MET A 1 69 ? 15.964 -11.436 -19.823 1.00 57.25 69 MET A CA 1
ATOM 509 C C . MET A 1 69 ? 17.054 -12.234 -20.549 1.00 57.25 69 MET A C 1
ATOM 511 O O . MET A 1 69 ? 18.235 -11.887 -20.533 1.00 57.25 69 MET A O 1
ATOM 515 N N . ALA A 1 70 ? 16.648 -13.270 -21.284 1.00 57.94 70 ALA A N 1
ATOM 516 C CA . ALA A 1 70 ? 17.514 -13.880 -22.283 1.00 57.94 70 ALA A CA 1
ATOM 517 C C . ALA A 1 70 ? 17.716 -12.881 -23.433 1.00 57.94 70 ALA A C 1
ATOM 519 O O . ALA A 1 70 ? 16.808 -12.650 -24.233 1.00 57.94 70 ALA A O 1
ATOM 520 N N . PHE A 1 71 ? 18.901 -12.277 -23.528 1.00 57.47 71 PHE A N 1
ATOM 521 C CA . PHE A 1 71 ? 19.254 -11.485 -24.701 1.00 57.47 71 PHE A CA 1
ATOM 522 C C . PHE A 1 71 ? 19.292 -12.420 -25.899 1.00 57.47 71 PHE A C 1
ATOM 524 O O . PHE A 1 71 ? 20.154 -13.285 -25.961 1.00 57.47 71 PHE A O 1
ATOM 531 N N . VAL A 1 72 ? 18.371 -12.262 -26.841 1.00 58.41 72 VAL A N 1
ATOM 532 C CA . VAL A 1 72 ? 18.381 -12.995 -28.108 1.00 58.41 72 VAL A CA 1
ATOM 533 C C . VAL A 1 72 ? 18.696 -12.036 -29.252 1.00 58.41 72 VAL A C 1
ATOM 535 O O . VAL A 1 72 ? 18.325 -10.863 -29.212 1.00 58.41 72 VAL A O 1
ATOM 538 N N . ASP A 1 73 ? 19.449 -12.487 -30.249 1.00 63.59 73 ASP A N 1
ATOM 539 C CA . ASP A 1 73 ? 19.680 -11.711 -31.464 1.00 63.59 73 ASP A CA 1
ATOM 540 C C . ASP A 1 73 ? 18.449 -11.725 -32.394 1.00 63.59 73 ASP A C 1
ATOM 542 O O . ASP A 1 73 ? 17.424 -12.340 -32.105 1.00 63.59 73 ASP A O 1
ATOM 546 N N . ALA A 1 74 ? 18.545 -11.041 -33.539 1.00 65.88 74 ALA A N 1
ATOM 547 C CA . ALA A 1 74 ? 17.473 -10.992 -34.539 1.00 65.88 74 ALA A CA 1
ATOM 548 C C . ALA A 1 74 ? 17.105 -12.373 -35.132 1.00 65.88 74 ALA A C 1
ATOM 550 O O . ALA A 1 74 ? 16.091 -12.484 -35.817 1.00 65.88 74 ALA A O 1
ATOM 551 N N . MET A 1 75 ? 17.913 -13.408 -34.878 1.00 71.56 75 MET A N 1
ATOM 552 C CA . MET A 1 75 ? 17.690 -14.802 -35.274 1.00 71.56 75 MET A CA 1
ATOM 553 C C . MET A 1 75 ? 17.179 -15.661 -34.098 1.00 71.56 75 MET A C 1
ATOM 555 O O . MET A 1 75 ? 17.054 -16.879 -34.237 1.00 71.56 75 MET A O 1
ATOM 559 N N . GLY A 1 76 ? 16.903 -15.057 -32.934 1.00 58.75 76 GLY A N 1
ATOM 560 C CA . GLY A 1 76 ? 16.447 -15.751 -31.729 1.00 58.75 76 GLY A CA 1
ATOM 561 C C . GLY A 1 76 ? 17.551 -16.489 -30.964 1.00 58.75 76 GLY A C 1
ATOM 562 O O . GLY A 1 76 ? 17.238 -17.284 -30.079 1.00 58.75 76 GLY A O 1
ATOM 563 N N . GLN A 1 77 ? 18.830 -16.266 -31.287 1.00 60.03 77 GLN A N 1
ATOM 564 C CA . GLN A 1 77 ? 19.953 -16.939 -30.630 1.00 60.03 77 GLN A CA 1
ATOM 565 C C . GLN A 1 77 ? 20.416 -16.172 -29.384 1.00 60.03 77 GLN A C 1
ATOM 567 O O . GLN A 1 77 ? 20.553 -14.950 -29.458 1.00 60.03 77 GLN A O 1
ATOM 572 N N . PRO A 1 78 ? 20.713 -16.846 -28.256 1.00 59.25 78 PRO A N 1
ATOM 573 C CA . PRO A 1 78 ? 21.198 -16.187 -27.048 1.00 59.25 78 PRO A CA 1
ATOM 574 C C . PRO A 1 78 ? 22.503 -15.412 -27.295 1.00 59.25 78 PRO A C 1
ATOM 576 O O . PRO A 1 78 ? 23.530 -15.990 -27.654 1.00 59.25 78 PRO A O 1
ATOM 579 N N . ARG A 1 79 ? 22.491 -14.099 -27.069 1.00 54.19 79 ARG A N 1
ATOM 580 C CA . ARG A 1 79 ? 23.684 -13.259 -26.980 1.00 54.19 79 ARG A CA 1
ATOM 581 C C . ARG A 1 79 ? 24.288 -13.415 -25.592 1.00 54.19 79 ARG A C 1
ATOM 583 O O . ARG A 1 79 ? 23.690 -13.016 -24.597 1.00 54.19 79 ARG A O 1
ATOM 590 N N . VAL A 1 80 ? 25.501 -13.954 -25.537 1.00 53.12 80 VAL A N 1
ATOM 591 C CA . VAL A 1 80 ? 26.324 -13.936 -24.325 1.00 53.12 80 VAL A CA 1
ATOM 592 C C . VAL A 1 80 ? 26.730 -12.482 -24.079 1.00 53.12 80 VAL A C 1
ATOM 594 O O . VAL A 1 80 ? 27.590 -11.949 -24.774 1.00 53.12 80 VAL A O 1
ATOM 597 N N . SER A 1 81 ? 26.048 -11.803 -23.158 1.00 54.22 81 SER A N 1
ATOM 598 C CA . SER A 1 81 ? 26.468 -10.487 -22.678 1.00 54.22 81 SER A CA 1
ATOM 599 C C . SER A 1 81 ? 27.503 -10.692 -21.576 1.00 54.22 81 SER A C 1
ATOM 601 O O . SER A 1 81 ? 27.268 -11.463 -20.646 1.00 54.22 81 SER A O 1
ATOM 603 N N . ASP A 1 82 ? 28.631 -9.984 -21.661 1.00 48.88 82 ASP A N 1
ATOM 604 C CA . ASP A 1 82 ? 29.599 -9.901 -20.567 1.00 48.88 82 ASP A CA 1
ATOM 605 C C . ASP A 1 82 ? 28.870 -9.371 -19.326 1.00 48.88 82 ASP A C 1
ATOM 607 O O . ASP A 1 82 ? 28.368 -8.244 -19.296 1.00 48.88 82 ASP A O 1
ATOM 611 N N . SER A 1 83 ? 28.708 -10.236 -18.329 1.00 49.06 83 SER A N 1
ATOM 612 C CA . SER A 1 83 ? 27.880 -9.982 -17.159 1.00 49.06 83 SER A CA 1
ATOM 613 C C . SER A 1 83 ? 28.478 -8.859 -16.315 1.00 49.06 83 SER A C 1
ATOM 615 O O . SER A 1 83 ? 29.535 -9.032 -15.700 1.00 49.06 83 SER A O 1
ATOM 617 N N . ILE A 1 84 ? 27.778 -7.725 -16.216 1.00 48.12 84 ILE A N 1
ATOM 618 C CA . ILE A 1 84 ? 28.037 -6.730 -15.170 1.00 48.12 84 ILE A CA 1
ATOM 619 C C . ILE A 1 84 ? 27.758 -7.417 -13.829 1.00 48.12 84 ILE A C 1
ATOM 621 O O . ILE A 1 84 ? 26.613 -7.598 -13.412 1.00 48.12 84 ILE A O 1
ATOM 625 N N . SER A 1 85 ? 28.837 -7.857 -13.188 1.00 44.31 85 SER A N 1
ATOM 626 C CA . SER A 1 85 ? 28.819 -8.573 -11.918 1.00 44.31 85 SER A CA 1
ATOM 627 C C . SER A 1 85 ? 28.799 -7.540 -10.796 1.00 44.31 85 SER A C 1
ATOM 629 O O . SER A 1 85 ? 29.848 -7.089 -10.343 1.00 44.31 85 SER A O 1
ATOM 631 N N . LEU A 1 86 ? 27.610 -7.111 -10.375 1.00 49.16 86 LEU A N 1
ATOM 632 C CA . LEU A 1 86 ? 27.474 -6.472 -9.066 1.00 49.16 86 LEU A CA 1
ATOM 633 C C . LEU A 1 86 ? 27.438 -7.572 -7.996 1.00 49.16 86 LEU A C 1
ATOM 635 O O . LEU A 1 86 ? 26.979 -8.677 -8.295 1.00 49.16 86 LEU A O 1
ATOM 639 N N . PRO A 1 87 ? 27.976 -7.317 -6.789 1.00 47.72 87 PRO A N 1
ATOM 640 C CA . PRO A 1 87 ? 28.063 -8.328 -5.744 1.00 47.72 87 PRO A CA 1
ATOM 641 C C . PRO A 1 87 ? 26.687 -8.948 -5.528 1.00 47.72 87 PRO A C 1
ATOM 643 O O . PRO A 1 87 ? 25.704 -8.215 -5.394 1.00 47.72 87 PRO A O 1
ATOM 646 N N . ALA A 1 88 ? 26.640 -10.285 -5.535 1.00 48.12 88 ALA A N 1
ATOM 647 C CA . ALA A 1 88 ? 25.445 -11.056 -5.240 1.00 48.12 88 ALA A CA 1
ATOM 648 C C . ALA A 1 88 ? 24.883 -10.534 -3.921 1.00 48.12 88 ALA A C 1
ATOM 650 O O . ALA A 1 88 ? 25.439 -10.763 -2.847 1.00 48.12 88 ALA A O 1
ATOM 651 N N . THR A 1 89 ? 23.829 -9.734 -4.018 1.00 50.19 89 THR A N 1
ATOM 652 C CA . THR A 1 89 ? 23.068 -9.355 -2.846 1.00 50.19 89 THR A CA 1
ATOM 653 C C . THR A 1 89 ? 22.337 -10.629 -2.502 1.00 50.19 89 THR A C 1
ATOM 655 O O . THR A 1 89 ? 21.537 -11.098 -3.311 1.00 50.19 89 THR A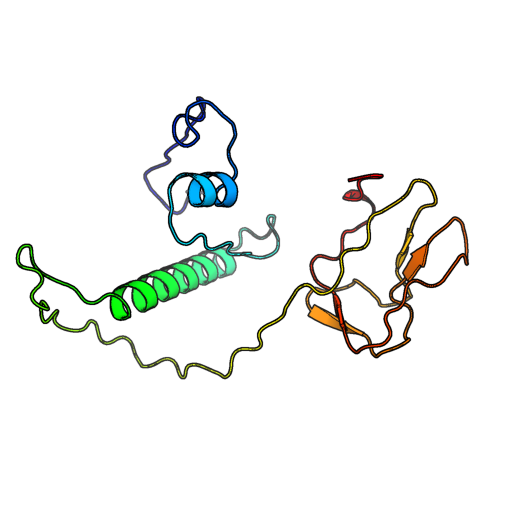 O 1
ATOM 658 N N . ASP A 1 90 ? 22.704 -11.231 -1.368 1.00 47.38 90 ASP A N 1
ATOM 659 C CA . ASP A 1 90 ? 21.967 -12.333 -0.761 1.00 47.38 90 ASP A CA 1
ATOM 660 C C . ASP A 1 90 ? 20.492 -11.991 -0.944 1.00 47.38 90 ASP A C 1
ATOM 662 O O . ASP A 1 90 ? 20.039 -10.951 -0.449 1.00 47.38 90 ASP A O 1
ATOM 666 N N . MET A 1 91 ? 19.781 -12.756 -1.779 1.00 51.88 91 MET A N 1
ATOM 667 C CA . MET A 1 91 ? 18.360 -12.531 -2.002 1.00 51.88 91 MET A CA 1
ATOM 668 C C . MET A 1 91 ? 17.683 -12.942 -0.705 1.00 51.88 91 MET A C 1
ATOM 670 O O . MET A 1 91 ? 17.209 -14.067 -0.562 1.00 51.88 91 MET A O 1
ATOM 674 N N . ALA A 1 92 ? 17.736 -12.035 0.271 1.00 54.69 92 ALA A N 1
ATOM 675 C CA . ALA A 1 92 ? 17.174 -12.205 1.585 1.00 54.69 92 ALA A CA 1
ATOM 676 C C . ALA A 1 92 ? 15.745 -12.694 1.395 1.00 54.69 92 ALA A C 1
ATOM 678 O O . ALA A 1 92 ? 15.028 -12.212 0.512 1.00 54.69 92 ALA A O 1
ATOM 679 N N . LYS A 1 93 ? 15.371 -13.696 2.190 1.00 54.59 93 LYS A 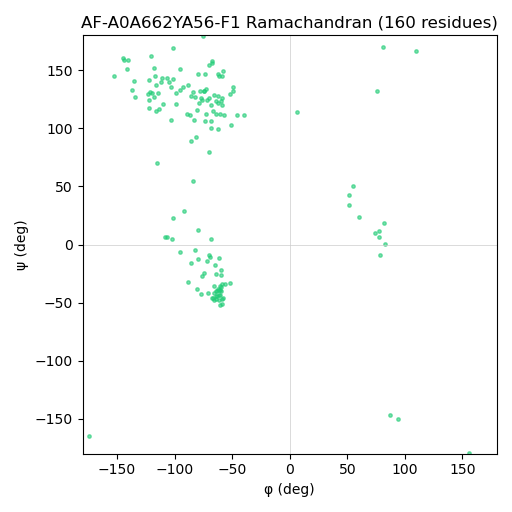N 1
ATOM 680 C CA . LYS A 1 93 ? 14.029 -14.269 2.212 1.00 54.59 93 LYS A CA 1
ATOM 681 C C . LYS A 1 93 ? 13.027 -13.109 2.233 1.00 54.59 93 LYS A C 1
ATOM 683 O O . LYS A 1 93 ? 13.028 -12.323 3.175 1.00 54.59 93 LYS A O 1
ATOM 688 N N . ARG A 1 94 ? 12.276 -12.937 1.142 1.00 66.25 94 ARG A N 1
ATOM 689 C CA . ARG A 1 94 ? 11.349 -11.813 0.982 1.00 66.25 94 ARG A CA 1
ATOM 690 C C . ARG A 1 94 ? 10.025 -12.193 1.619 1.00 66.25 94 ARG A C 1
ATOM 692 O O . ARG A 1 94 ? 9.470 -13.235 1.276 1.00 66.25 94 ARG A O 1
ATOM 699 N N . ASP A 1 95 ? 9.521 -11.336 2.493 1.00 73.44 95 ASP A N 1
ATOM 700 C CA . ASP A 1 95 ? 8.147 -11.444 2.961 1.00 73.44 95 ASP A CA 1
ATOM 701 C C . ASP A 1 95 ? 7.217 -10.926 1.861 1.00 73.44 95 ASP A C 1
ATOM 703 O O . ASP A 1 95 ? 7.383 -9.816 1.350 1.00 73.44 95 ASP A O 1
ATOM 707 N N . VAL A 1 96 ? 6.269 -11.768 1.456 1.00 75.69 96 VAL A N 1
ATOM 708 C CA . VAL A 1 96 ? 5.280 -11.466 0.418 1.00 75.69 96 VAL A CA 1
ATOM 709 C C . VAL A 1 96 ? 3.912 -11.426 1.077 1.00 75.69 96 VAL A C 1
ATOM 711 O O . VAL A 1 96 ? 3.546 -12.345 1.809 1.00 75.69 96 VAL A O 1
ATOM 714 N N . TYR A 1 97 ? 3.163 -10.362 0.805 1.00 76.50 97 TYR A N 1
ATOM 715 C CA . TYR A 1 97 ? 1.832 -10.139 1.354 1.00 76.50 97 TYR A CA 1
ATOM 716 C C . TYR A 1 97 ? 0.801 -10.111 0.231 1.00 76.50 97 TYR A C 1
ATOM 718 O O . TYR A 1 97 ? 1.067 -9.597 -0.855 1.00 76.50 97 TYR A O 1
ATOM 726 N N . GLU A 1 98 ? -0.389 -10.623 0.525 1.00 78.94 98 GLU A N 1
ATOM 727 C CA . GLU A 1 98 ? -1.555 -10.566 -0.352 1.00 78.94 98 GLU A CA 1
ATOM 728 C C . GLU A 1 98 ? -2.655 -9.739 0.319 1.00 78.94 98 GLU A C 1
ATOM 730 O O . GLU A 1 98 ? -2.912 -9.872 1.521 1.00 78.94 98 GLU A O 1
ATOM 735 N N . ILE A 1 99 ? -3.312 -8.872 -0.454 1.00 80.94 99 ILE A N 1
ATOM 736 C CA . ILE A 1 99 ? -4.463 -8.113 0.036 1.00 80.94 99 ILE A CA 1
ATOM 737 C C . ILE A 1 99 ? -5.647 -9.073 0.133 1.00 80.94 99 ILE A C 1
ATOM 739 O O . ILE A 1 99 ? -6.239 -9.453 -0.870 1.00 80.94 99 ILE A O 1
ATOM 743 N N . THR A 1 100 ? -6.005 -9.439 1.360 1.00 79.38 100 THR A N 1
ATOM 744 C CA . THR A 1 100 ? -7.134 -10.341 1.632 1.00 79.38 100 THR A CA 1
ATOM 745 C C . THR A 1 100 ? -8.458 -9.599 1.772 1.00 79.38 100 THR A C 1
ATOM 747 O O . THR A 1 100 ? -9.509 -10.128 1.418 1.00 79.38 100 THR A O 1
ATOM 750 N N . GLN A 1 101 ? -8.428 -8.367 2.287 1.00 80.50 101 GLN A N 1
ATOM 751 C CA . GLN A 1 101 ? -9.627 -7.579 2.530 1.00 80.50 101 GLN A CA 1
ATOM 752 C C . GLN A 1 101 ? -9.336 -6.078 2.464 1.00 80.50 101 GLN A C 1
ATOM 754 O O . GLN A 1 101 ? -8.287 -5.608 2.900 1.00 80.50 101 GLN A O 1
ATOM 759 N N . VAL A 1 102 ? -10.311 -5.325 1.954 1.00 82.06 102 VAL A N 1
ATOM 760 C CA . VAL A 1 102 ? -10.353 -3.860 1.997 1.00 82.06 102 VAL A CA 1
ATOM 761 C C . VAL A 1 102 ? -11.628 -3.465 2.727 1.00 82.06 102 VAL A C 1
ATOM 763 O O . VAL A 1 102 ? -12.704 -3.971 2.403 1.00 82.06 102 VAL A O 1
ATOM 766 N N . PHE A 1 103 ? -11.530 -2.567 3.704 1.00 74.94 103 PHE A N 1
ATOM 767 C CA . PHE A 1 103 ? -12.710 -1.974 4.327 1.00 74.94 103 PHE A CA 1
ATOM 768 C C . PHE A 1 103 ? -12.917 -0.560 3.786 1.00 74.94 103 PHE A C 1
ATOM 770 O O . PHE A 1 103 ? -11.967 0.207 3.633 1.00 74.94 103 PHE A O 1
ATOM 777 N N . LYS A 1 104 ? -14.169 -0.234 3.463 1.00 74.62 104 LYS A N 1
ATOM 778 C CA . LYS A 1 104 ? -14.560 1.081 2.953 1.00 74.62 104 LYS A CA 1
ATOM 779 C C . LYS A 1 104 ? -15.194 1.896 4.062 1.00 74.62 104 LYS A C 1
ATOM 781 O O . LYS A 1 104 ? -15.949 1.369 4.877 1.00 74.62 104 LYS A O 1
ATOM 786 N N . LEU A 1 105 ? -14.905 3.189 4.060 1.00 76.75 105 LEU A N 1
ATOM 787 C CA . LEU A 1 105 ? -15.510 4.121 4.995 1.00 76.75 105 LEU A CA 1
ATOM 788 C C . LEU A 1 105 ? -16.932 4.447 4.542 1.00 76.75 105 LEU A C 1
ATOM 790 O O . LEU A 1 105 ? -17.167 4.862 3.405 1.00 76.75 105 LEU A O 1
ATOM 794 N N . THR A 1 106 ? -17.878 4.259 5.449 1.00 76.62 106 THR A N 1
ATOM 795 C CA . THR A 1 106 ? -19.294 4.574 5.269 1.00 76.62 106 THR A CA 1
ATOM 796 C C . THR A 1 106 ? -19.637 5.890 5.966 1.00 76.62 106 THR A C 1
ATOM 798 O O . THR A 1 106 ? -18.865 6.411 6.772 1.00 76.62 106 THR A O 1
ATOM 801 N N . GLU A 1 107 ? -20.830 6.421 5.698 1.00 82.25 107 GLU A N 1
ATOM 802 C CA . GLU A 1 107 ? -21.355 7.614 6.384 1.00 82.25 107 GLU A CA 1
ATOM 803 C C . GLU A 1 107 ? -21.485 7.425 7.900 1.00 82.25 107 GLU A C 1
ATOM 805 O O . GLU A 1 107 ? -21.465 8.392 8.655 1.00 82.25 107 GLU A O 1
ATOM 810 N N . SER A 1 108 ? -21.566 6.174 8.361 1.00 80.25 108 SER A N 1
ATOM 811 C CA . SER A 1 108 ? -21.596 5.845 9.784 1.00 80.25 108 SER A CA 1
ATOM 812 C C . SER A 1 108 ? -20.259 6.110 10.489 1.00 80.25 108 SER A C 1
ATOM 814 O O . SER A 1 108 ? -20.216 6.105 11.715 1.00 80.25 108 SER A O 1
ATOM 816 N N . GLY A 1 109 ? -19.182 6.375 9.745 1.00 81.44 109 GLY A N 1
ATOM 817 C CA . GLY A 1 109 ? -17.865 6.678 10.291 1.00 81.44 109 GLY A CA 1
ATOM 818 C C . GLY A 1 109 ? -17.072 5.437 10.699 1.00 81.44 109 GLY A C 1
ATOM 819 O O . GLY A 1 109 ? -17.580 4.313 10.735 1.00 81.44 109 GLY A O 1
ATOM 820 N N . PHE A 1 110 ? -15.795 5.667 10.993 1.00 86.88 110 PHE A N 1
ATOM 821 C CA . PHE A 1 110 ? -14.850 4.658 11.451 1.00 86.88 110 PHE A CA 1
ATOM 822 C C . PHE A 1 110 ? -13.936 5.257 12.514 1.00 86.88 110 PHE A C 1
ATOM 824 O O . PHE A 1 110 ? -13.631 6.451 12.487 1.00 86.88 110 PHE A O 1
ATOM 831 N N . ARG A 1 111 ? -13.462 4.420 13.428 1.00 87.44 111 ARG A N 1
ATOM 832 C CA . ARG A 1 111 ? -12.416 4.772 14.384 1.00 87.44 111 ARG A CA 1
ATOM 833 C C . ARG A 1 111 ? -11.436 3.616 14.492 1.00 87.44 111 ARG A C 1
ATOM 835 O O . ARG A 1 111 ? -11.856 2.476 14.660 1.00 87.44 111 ARG A O 1
ATOM 842 N N . TRP A 1 112 ? -10.142 3.912 14.438 1.00 90.69 112 TRP A N 1
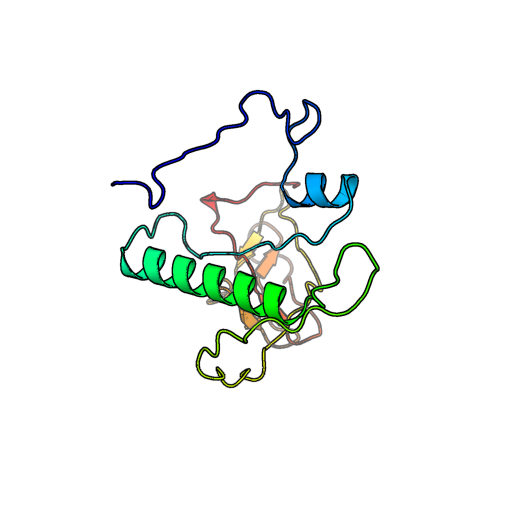ATOM 843 C CA . TRP A 1 112 ? -9.104 2.927 14.734 1.00 90.69 112 TRP A CA 1
ATOM 844 C C . TRP A 1 112 ? -9.224 2.422 16.177 1.00 90.69 112 TRP A C 1
ATOM 846 O O . TRP A 1 112 ? -9.608 3.175 17.078 1.00 90.69 112 TRP A O 1
ATOM 856 N N . ALA A 1 113 ? -8.908 1.148 16.396 1.00 92.38 113 ALA A N 1
ATOM 857 C CA . ALA A 1 113 ? -8.673 0.655 17.745 1.00 92.38 113 ALA A CA 1
ATOM 858 C C . ALA A 1 113 ? -7.391 1.286 18.313 1.00 92.38 113 ALA A C 1
ATOM 860 O O . ALA A 1 113 ? -6.534 1.761 17.565 1.00 92.38 113 ALA A O 1
ATOM 861 N N . ASP A 1 114 ? -7.272 1.321 19.637 1.00 91.12 114 ASP A N 1
ATOM 862 C CA . ASP A 1 114 ? -6.150 1.995 20.287 1.00 91.12 114 ASP A CA 1
ATOM 863 C C . ASP A 1 114 ? -4.824 1.325 19.899 1.00 91.12 114 ASP A C 1
ATOM 865 O O . ASP A 1 114 ? -4.674 0.105 20.000 1.00 91.12 114 ASP A O 1
ATOM 869 N N . GLY A 1 115 ? -3.875 2.134 19.423 1.00 90.88 115 GLY A N 1
ATOM 870 C CA . GLY A 1 115 ? -2.578 1.668 18.934 1.00 90.88 115 GLY A CA 1
ATOM 871 C C . GLY A 1 115 ? -2.615 0.979 17.568 1.00 90.88 115 GLY A C 1
ATOM 872 O O . GLY A 1 115 ? -1.622 0.366 17.190 1.00 90.88 115 GLY A O 1
ATOM 873 N N . VAL A 1 116 ? -3.730 1.025 16.829 1.00 92.44 116 VAL A N 1
ATOM 874 C CA . VAL A 1 116 ? -3.873 0.386 15.510 1.00 92.44 116 VAL A CA 1
ATOM 875 C C . VAL A 1 116 ? -3.825 1.414 14.377 1.00 92.44 116 VAL A C 1
ATOM 877 O O . VAL A 1 116 ? -4.430 2.480 14.459 1.00 92.44 116 VAL A O 1
ATOM 880 N N . GLY A 1 117 ? -3.143 1.066 13.282 1.00 87.56 117 GLY A N 1
ATOM 881 C CA . GLY A 1 117 ? -3.020 1.905 12.088 1.00 87.56 117 GLY A CA 1
ATOM 882 C C . GLY A 1 117 ? -1.940 2.983 12.203 1.00 87.56 117 GLY A C 1
ATOM 883 O O . GLY A 1 117 ? -1.967 3.951 11.443 1.00 87.56 117 GLY A O 1
ATOM 884 N N . GLU A 1 118 ? -1.002 2.833 13.141 1.00 86.44 118 GLU A N 1
ATOM 885 C CA . GLU A 1 118 ? 0.102 3.781 13.348 1.00 86.44 118 GLU A CA 1
ATOM 886 C C . GLU A 1 118 ? 1.202 3.633 12.285 1.00 86.44 118 GLU A C 1
ATOM 888 O O . GLU A 1 118 ? 1.880 4.603 11.944 1.00 86.44 118 GLU A O 1
ATOM 893 N N . GLU A 1 119 ? 1.344 2.434 11.713 1.00 83.69 119 GLU A N 1
ATOM 894 C CA . GLU A 1 119 ? 2.356 2.119 10.708 1.00 83.69 119 GLU A CA 1
ATOM 895 C C . GLU A 1 119 ? 1.857 1.127 9.645 1.00 83.69 119 GLU A C 1
ATOM 897 O O . GLU A 1 119 ? 0.873 0.407 9.823 1.00 83.69 119 GLU A O 1
ATOM 902 N N . ASN A 1 120 ? 2.548 1.100 8.502 1.00 84.06 120 ASN A N 1
ATOM 903 C CA . ASN A 1 120 ? 2.330 0.072 7.486 1.00 84.06 120 ASN A CA 1
ATOM 904 C C . ASN A 1 120 ? 2.915 -1.263 7.953 1.00 84.06 120 ASN A C 1
ATOM 906 O O . ASN A 1 120 ? 3.963 -1.299 8.586 1.00 84.06 120 ASN A O 1
ATOM 910 N N . PHE A 1 121 ? 2.266 -2.352 7.556 1.00 89.94 121 PHE A N 1
ATOM 911 C CA . PHE A 1 121 ? 2.584 -3.726 7.936 1.00 89.94 121 PHE A CA 1
ATOM 912 C C . PHE A 1 121 ? 2.505 -3.998 9.444 1.00 89.94 121 PHE A C 1
ATOM 914 O O . PHE A 1 121 ? 3.086 -4.964 9.931 1.00 89.94 121 PHE A O 1
ATOM 921 N N . GLN A 1 122 ? 1.728 -3.206 10.188 1.00 92.62 122 GLN A N 1
ATOM 922 C CA . GLN A 1 122 ? 1.422 -3.513 11.580 1.00 92.62 122 GLN A CA 1
ATOM 923 C C . GLN A 1 122 ? 0.656 -4.841 11.668 1.00 92.62 122 GLN A C 1
ATOM 925 O O . GLN A 1 122 ? -0.427 -4.974 11.088 1.00 92.62 122 GLN A O 1
ATOM 930 N N . ARG A 1 123 ? 1.201 -5.818 12.403 1.00 94.31 123 ARG A N 1
ATOM 931 C CA . ARG A 1 123 ? 0.556 -7.120 12.626 1.00 94.31 123 ARG A CA 1
ATOM 932 C C . ARG A 1 123 ? -0.594 -7.004 13.625 1.00 94.31 123 ARG A C 1
ATOM 934 O O . ARG A 1 123 ? -0.410 -6.486 14.724 1.00 94.31 123 ARG A O 1
ATOM 941 N N . ILE A 1 124 ? -1.736 -7.586 13.275 1.00 95.00 124 ILE A N 1
ATOM 942 C CA . ILE A 1 124 ? -2.934 -7.698 14.108 1.00 95.00 124 ILE A CA 1
ATOM 943 C C . ILE A 1 124 ? -3.291 -9.184 14.265 1.00 95.00 124 ILE A C 1
ATOM 945 O O . ILE A 1 124 ? -3.566 -9.845 13.263 1.00 95.00 124 ILE A O 1
ATOM 949 N N . PRO A 1 125 ? -3.272 -9.735 15.490 1.00 96.62 125 PRO A N 1
ATOM 950 C CA . PRO A 1 125 ? -3.731 -11.092 15.768 1.00 96.62 125 PRO A CA 1
ATOM 951 C C . PRO A 1 125 ? -5.190 -11.338 15.371 1.00 96.62 125 PRO A C 1
ATOM 953 O O . PRO A 1 125 ? -6.038 -10.446 15.475 1.00 96.62 125 PRO A O 1
ATOM 956 N N . ALA A 1 126 ? -5.495 -12.581 14.999 1.00 96.44 126 ALA A N 1
ATOM 957 C CA . ALA A 1 126 ? -6.859 -13.028 14.732 1.00 96.44 126 ALA A CA 1
ATOM 958 C C . ALA A 1 126 ? -7.836 -12.643 15.863 1.00 96.44 126 ALA A C 1
ATOM 960 O O . ALA A 1 126 ? -7.580 -12.877 17.045 1.00 96.44 126 ALA A O 1
ATOM 961 N N . GLY A 1 127 ? -8.982 -12.073 15.492 1.00 94.75 127 GLY A N 1
ATOM 962 C CA . GLY A 1 127 ? -10.053 -11.671 16.405 1.00 94.75 127 GLY A CA 1
ATOM 963 C C . GLY A 1 127 ? -9.815 -10.357 17.156 1.00 94.75 127 GLY A C 1
ATOM 964 O O . GLY A 1 127 ? -10.753 -9.859 17.779 1.00 94.75 127 GLY A O 1
ATOM 965 N N . GLN A 1 128 ? -8.618 -9.763 17.086 1.00 95.94 128 GLN A N 1
ATOM 966 C CA . GLN A 1 128 ? -8.375 -8.452 17.684 1.00 95.94 128 GLN A CA 1
ATOM 967 C C . GLN A 1 128 ? -9.061 -7.350 16.851 1.00 95.94 128 GLN A C 1
ATOM 969 O O . GLN A 1 128 ? -8.944 -7.351 15.622 1.00 95.94 128 GLN A O 1
ATOM 974 N N . PRO A 1 129 ? -9.775 -6.396 17.484 1.00 94.25 129 PRO A N 1
ATOM 975 C CA . PRO A 1 129 ? -10.366 -5.271 16.770 1.00 94.25 129 PRO A CA 1
ATOM 976 C C . PRO A 1 129 ? -9.307 -4.441 16.042 1.00 94.25 129 PRO A C 1
ATOM 978 O O . PRO A 1 129 ? -8.356 -3.957 16.652 1.00 94.25 129 PRO A O 1
ATOM 981 N N . ILE A 1 130 ? -9.507 -4.248 14.741 1.00 93.38 130 ILE A N 1
ATOM 982 C CA . ILE A 1 130 ? -8.756 -3.296 13.914 1.00 93.38 130 ILE A CA 1
ATOM 983 C C . ILE A 1 130 ? -9.324 -1.886 14.126 1.00 93.38 130 ILE A C 1
ATOM 985 O O . ILE A 1 130 ? -8.600 -0.892 14.183 1.00 93.38 130 ILE A O 1
ATOM 989 N N . GLY A 1 131 ? -10.643 -1.798 14.264 1.00 91.62 131 GLY A N 1
ATOM 990 C CA . GLY A 1 131 ? -11.349 -0.557 14.526 1.00 91.62 131 GLY A CA 1
ATOM 991 C C . GLY A 1 131 ? -12.828 -0.790 14.767 1.00 91.62 131 GLY A C 1
ATOM 992 O O . GLY A 1 131 ? -13.264 -1.912 15.013 1.00 91.62 131 GLY A O 1
ATOM 993 N N . PHE A 1 132 ? -13.592 0.287 14.701 1.00 90.50 132 PHE A N 1
ATOM 994 C CA . PHE A 1 132 ? -14.997 0.348 15.080 1.00 90.50 132 PHE A CA 1
ATOM 995 C C . PHE A 1 132 ? -15.762 1.100 13.996 1.00 90.50 132 PHE A C 1
ATOM 997 O O . PHE A 1 132 ? -15.357 2.200 13.610 1.00 90.50 132 PHE A O 1
ATOM 1004 N N . ILE A 1 133 ? -16.830 0.493 13.478 1.00 86.75 133 ILE A N 1
ATOM 1005 C CA . ILE A 1 133 ? -17.688 1.084 12.443 1.00 86.75 133 ILE A CA 1
ATOM 1006 C C . ILE A 1 133 ? -18.926 1.672 13.122 1.00 86.75 133 ILE A C 1
ATOM 1008 O O . ILE A 1 133 ? -19.605 0.984 13.884 1.00 86.75 133 ILE A O 1
ATOM 1012 N N . GLY A 1 134 ? -19.258 2.925 12.810 1.00 78.00 134 GLY A N 1
ATOM 1013 C CA . GLY A 1 134 ? -20.396 3.628 13.411 1.00 78.00 134 GLY A CA 1
ATOM 1014 C C . GLY A 1 134 ? -19.999 4.759 14.363 1.00 78.00 134 GLY A C 1
ATOM 1015 O O . GLY A 1 134 ? -18.850 4.874 14.788 1.00 78.00 134 GLY A O 1
ATOM 1016 N N . SER A 1 135 ? -20.968 5.603 14.728 1.00 65.50 135 SER A N 1
ATOM 1017 C CA . SER A 1 135 ? -20.774 6.647 15.738 1.00 65.50 135 SER A CA 1
ATOM 1018 C C . SER A 1 135 ? -20.627 6.022 17.134 1.00 65.50 135 SER A C 1
ATOM 1020 O O . SER A 1 135 ? -21.512 5.282 17.569 1.00 65.50 135 SER A O 1
ATOM 1022 N N . GLY A 1 136 ? -19.546 6.337 17.855 1.00 63.56 136 GLY A N 1
ATOM 1023 C CA . GLY A 1 136 ? -19.293 5.857 19.225 1.00 63.56 136 GLY A CA 1
ATOM 1024 C C . GLY A 1 136 ? -18.580 4.496 19.301 1.00 63.56 136 GLY A C 1
ATOM 1025 O O . GLY A 1 136 ? -17.743 4.183 18.459 1.00 63.56 136 GLY A O 1
ATOM 1026 N N . GLU A 1 137 ? -18.888 3.684 20.320 1.00 60.19 137 GLU A N 1
ATOM 1027 C CA . GLU A 1 137 ? -18.392 2.299 20.477 1.00 60.19 137 GLU A CA 1
ATOM 1028 C C . GLU A 1 137 ? -19.253 1.296 19.689 1.00 60.19 137 GLU A C 1
ATOM 1030 O O . GLU A 1 137 ? -19.807 0.343 20.234 1.00 60.19 137 GLU A O 1
ATOM 1035 N N . SER A 1 138 ? -19.417 1.543 18.391 1.00 73.69 138 SER A N 1
ATOM 1036 C CA . SER A 1 138 ? -20.220 0.687 17.513 1.00 73.69 138 SER A CA 1
ATOM 1037 C C . SER A 1 138 ? -19.362 -0.351 16.773 1.00 73.69 138 SER A C 1
ATOM 1039 O O . SER A 1 138 ? -18.170 -0.152 16.566 1.00 73.69 138 SER A O 1
ATOM 1041 N N . GLN A 1 139 ? -20.001 -1.486 16.463 1.00 85.69 139 GLN A N 1
ATOM 1042 C CA . GLN A 1 139 ? -19.520 -2.736 15.848 1.00 85.69 139 GLN A CA 1
ATOM 1043 C C . GLN A 1 139 ? -17.996 -2.868 15.600 1.00 85.69 139 GLN A C 1
ATOM 1045 O O . GLN A 1 139 ? -17.455 -2.199 14.713 1.00 85.69 139 GLN A O 1
ATOM 1050 N N . PRO A 1 140 ? -17.303 -3.795 16.297 1.00 90.81 140 PRO A N 1
ATOM 1051 C CA . PRO A 1 140 ? -15.888 -4.035 16.052 1.00 90.81 140 PRO A CA 1
ATOM 1052 C C . PRO A 1 140 ? -15.679 -4.606 14.648 1.00 90.81 140 PRO A C 1
ATOM 1054 O O . PRO A 1 140 ? -16.292 -5.603 14.258 1.00 90.81 140 PRO A O 1
ATOM 1057 N N . PHE A 1 141 ? -14.775 -3.983 13.903 1.00 90.50 141 PHE A N 1
ATOM 1058 C CA . PHE A 1 141 ? -14.217 -4.531 12.681 1.00 90.50 141 PHE A CA 1
ATOM 1059 C C . PHE A 1 141 ? -12.978 -5.353 13.042 1.00 90.50 141 PHE A C 1
ATOM 1061 O O . PHE A 1 141 ? -11.970 -4.809 13.496 1.00 90.50 141 PHE A O 1
ATOM 1068 N N . ALA A 1 142 ? -13.069 -6.668 12.867 1.00 93.31 142 ALA A N 1
ATOM 1069 C CA . ALA A 1 142 ? -12.006 -7.628 13.136 1.00 93.31 142 ALA A CA 1
ATOM 1070 C C . ALA A 1 142 ? -12.060 -8.755 12.096 1.00 93.31 142 ALA A C 1
ATOM 1072 O O . ALA A 1 142 ? -13.109 -9.009 11.501 1.00 93.31 142 ALA A O 1
ATOM 1073 N N . VAL A 1 143 ? -10.942 -9.453 11.912 1.00 91.69 143 VAL A N 1
ATOM 1074 C CA . VAL A 1 143 ? -10.840 -10.616 11.019 1.00 91.69 143 VAL A CA 1
ATOM 1075 C C . VAL A 1 143 ? -10.477 -11.873 11.805 1.00 91.69 143 VAL A C 1
ATOM 1077 O O . VAL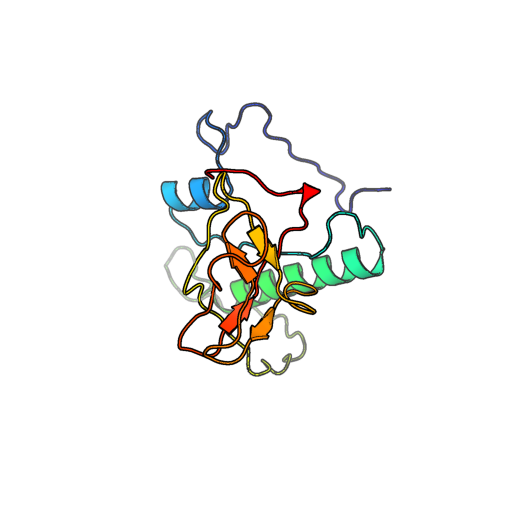 A 1 143 ? -9.832 -11.801 12.846 1.00 91.69 143 VAL A O 1
ATOM 1080 N N . GLY A 1 144 ? -10.887 -13.042 11.311 1.00 94.56 144 GLY A N 1
ATOM 1081 C CA . GLY A 1 144 ? -10.646 -14.339 11.963 1.00 94.56 144 GLY A CA 1
ATOM 1082 C C . GLY A 1 144 ? -9.244 -14.925 11.753 1.00 94.56 144 GLY A C 1
ATOM 1083 O O . GLY A 1 144 ? -9.043 -16.104 12.026 1.00 94.56 144 GLY A O 1
ATOM 1084 N N . TYR A 1 145 ? -8.298 -14.143 11.235 1.00 92.44 145 TYR A N 1
ATOM 1085 C CA . TYR A 1 145 ? -6.936 -14.567 10.907 1.00 92.44 145 TYR A CA 1
ATOM 1086 C C . TYR A 1 145 ? -5.929 -13.472 11.265 1.00 92.44 145 TYR A C 1
ATOM 1088 O O . TYR A 1 145 ? -6.293 -12.304 11.375 1.00 92.44 145 TYR A O 1
ATOM 1096 N N . ASP A 1 146 ? -4.663 -13.847 11.437 1.00 93.81 146 ASP A N 1
ATOM 1097 C CA . ASP A 1 146 ? -3.588 -12.877 11.629 1.00 93.81 146 ASP A CA 1
ATOM 1098 C C . ASP A 1 146 ? -3.434 -12.017 10.372 1.00 93.81 146 ASP A C 1
ATOM 1100 O O . ASP A 1 146 ? -3.208 -12.533 9.275 1.00 93.81 146 ASP A O 1
ATOM 1104 N N . ALA A 1 147 ? -3.539 -10.704 10.529 1.00 91.69 147 ALA A N 1
ATOM 1105 C CA . ALA A 1 147 ? -3.495 -9.750 9.432 1.00 91.69 147 ALA A CA 1
ATOM 1106 C C . ALA A 1 147 ? -2.342 -8.759 9.589 1.00 91.69 147 ALA A C 1
ATOM 1108 O O . ALA A 1 147 ? -1.796 -8.578 10.674 1.00 91.69 147 ALA A O 1
ATOM 1109 N N . HIS A 1 148 ? -1.993 -8.097 8.489 1.00 91.44 148 HIS A N 1
ATOM 1110 C CA . HIS A 1 148 ? -1.095 -6.948 8.485 1.00 91.44 148 HIS A CA 1
ATOM 1111 C C . HIS A 1 148 ? -1.830 -5.772 7.848 1.00 91.44 148 HIS A C 1
ATOM 1113 O O . HIS A 1 148 ? -2.412 -5.915 6.771 1.00 91.44 148 HIS A O 1
ATOM 1119 N N . ILE A 1 149 ? -1.832 -4.620 8.515 1.00 90.62 149 ILE A N 1
ATOM 1120 C CA . ILE A 1 149 ? -2.490 -3.418 7.997 1.00 90.62 149 ILE A CA 1
ATOM 1121 C C . ILE A 1 149 ? -1.558 -2.736 7.007 1.00 90.62 149 ILE A C 1
ATOM 1123 O O . ILE A 1 149 ? -0.424 -2.414 7.343 1.00 90.62 149 ILE A O 1
ATOM 1127 N N . VAL A 1 150 ? -2.043 -2.458 5.802 1.00 86.00 150 VAL A N 1
ATOM 1128 C CA . VAL A 1 150 ? -1.312 -1.685 4.796 1.00 86.00 150 VAL A CA 1
ATOM 1129 C C . VAL A 1 150 ? -2.136 -0.468 4.382 1.00 86.00 150 VAL A C 1
ATOM 1131 O O . VAL A 1 150 ? -3.361 -0.530 4.295 1.00 86.00 150 VAL A O 1
ATOM 1134 N N . PHE A 1 151 ? -1.457 0.654 4.165 1.00 83.81 151 PHE A N 1
ATOM 1135 C CA . PHE A 1 151 ? -2.020 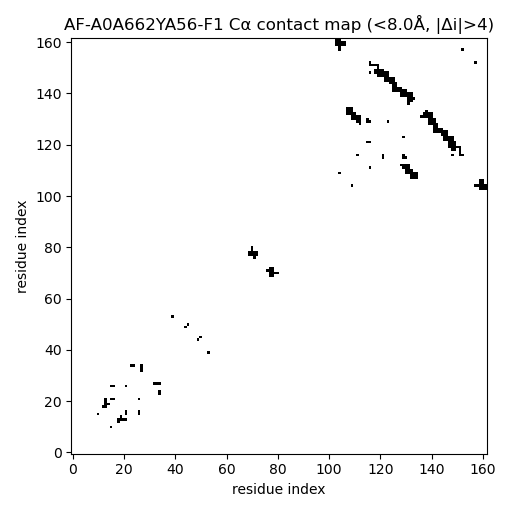1.970 3.864 1.00 83.81 151 PHE A CA 1
ATOM 1136 C C . PHE A 1 151 ? -3.046 2.502 4.880 1.00 83.81 151 PHE A C 1
ATOM 1138 O O . PHE A 1 151 ? -4.107 2.985 4.460 1.00 83.81 151 PHE A O 1
ATOM 1145 N N . PRO A 1 152 ? -2.756 2.503 6.198 1.00 85.88 152 PRO A N 1
ATOM 1146 C CA . PRO A 1 152 ? -3.645 3.154 7.149 1.00 85.88 152 PRO A CA 1
ATOM 1147 C C . PRO A 1 152 ? -3.767 4.643 6.796 1.00 85.88 152 PRO A C 1
ATOM 1149 O O . PRO A 1 152 ? -2.779 5.367 6.656 1.00 85.88 152 PRO A O 1
ATOM 1152 N N . LYS A 1 153 ? -5.001 5.107 6.579 1.00 77.62 153 LYS A N 1
ATOM 1153 C CA . LYS A 1 153 ? -5.280 6.511 6.261 1.00 77.62 153 LYS A CA 1
ATOM 1154 C C . LYS A 1 153 ? -5.578 7.278 7.542 1.00 77.62 153 LYS A C 1
ATOM 1156 O O . LYS A 1 153 ? -6.387 6.838 8.360 1.00 77.62 153 LYS A O 1
ATOM 1161 N N . ILE A 1 154 ? -4.991 8.465 7.668 1.00 78.56 154 ILE A N 1
ATOM 1162 C CA . ILE A 1 154 ? -5.405 9.447 8.673 1.00 78.56 154 ILE A CA 1
ATOM 1163 C C . ILE A 1 154 ? -6.785 10.022 8.315 1.00 78.56 154 ILE A C 1
ATOM 1165 O O . ILE A 1 154 ? -7.102 10.098 7.123 1.00 78.56 154 ILE A O 1
ATOM 1169 N N . PRO A 1 155 ? -7.570 10.504 9.298 1.00 77.06 155 PRO A N 1
ATOM 1170 C CA . PRO A 1 155 ? -8.906 11.054 9.055 1.00 77.06 155 PRO A CA 1
ATOM 1171 C C . PRO A 1 155 ? -8.970 12.129 7.963 1.00 77.06 155 PRO A C 1
ATOM 1173 O O . PRO A 1 155 ? -9.930 12.188 7.205 1.00 77.06 155 PRO A O 1
ATOM 1176 N N . ALA A 1 156 ? -7.917 12.938 7.812 1.00 76.44 156 ALA A N 1
ATOM 1177 C CA . ALA A 1 156 ? -7.842 13.976 6.780 1.00 76.44 156 ALA A CA 1
ATOM 1178 C C . ALA A 1 156 ? -7.819 13.439 5.332 1.00 76.44 156 ALA A C 1
ATOM 1180 O O . ALA A 1 156 ? -8.059 14.198 4.397 1.00 76.44 156 ALA A O 1
ATOM 1181 N N . LEU A 1 157 ? -7.513 12.153 5.135 1.00 73.06 157 LEU A N 1
ATOM 1182 C CA . LEU A 1 157 ? -7.457 11.496 3.823 1.00 73.06 157 LEU A CA 1
ATOM 1183 C C . LEU A 1 157 ? -8.642 10.550 3.587 1.00 73.06 157 LEU A C 1
ATOM 1185 O O . LEU A 1 157 ? -8.653 9.811 2.601 1.00 73.06 157 LEU A O 1
ATOM 1189 N N . TRP A 1 158 ? -9.617 10.535 4.494 1.00 78.06 158 TRP A N 1
ATOM 1190 C CA . TRP A 1 158 ? -10.781 9.668 4.399 1.00 78.06 158 TRP A CA 1
ATOM 1191 C C . TRP A 1 158 ? -11.756 10.169 3.337 1.00 78.06 158 TRP A C 1
ATOM 1193 O O . TRP A 1 158 ? -12.110 11.346 3.291 1.00 78.06 158 TRP A O 1
ATOM 1203 N N . LYS A 1 159 ? -12.204 9.247 2.485 1.00 73.56 159 LYS A N 1
ATOM 1204 C CA . LYS A 1 159 ? -13.273 9.471 1.513 1.00 73.56 159 LYS A CA 1
ATOM 1205 C C . LYS A 1 159 ? -14.415 8.521 1.838 1.00 73.56 159 LYS A C 1
ATOM 1207 O O . LYS A 1 159 ? -14.202 7.321 1.977 1.00 73.56 159 LYS A O 1
ATOM 1212 N N . ILE A 1 160 ? -15.611 9.076 1.993 1.00 75.69 160 ILE A N 1
ATOM 1213 C CA . ILE A 1 160 ? -16.823 8.299 2.249 1.00 75.69 160 ILE A CA 1
ATOM 1214 C C . ILE A 1 160 ? -17.294 7.692 0.922 1.00 75.69 160 ILE A C 1
ATOM 1216 O O . ILE A 1 160 ? -17.381 8.401 -0.079 1.00 75.69 160 ILE A O 1
ATOM 1220 N N . GLY A 1 161 ? -17.604 6.393 0.918 1.00 61.72 161 GLY A N 1
ATOM 1221 C CA . GLY A 1 161 ? -18.257 5.717 -0.211 1.00 61.72 161 GLY A CA 1
ATOM 1222 C C . GLY A 1 161 ? -17.369 5.376 -1.416 1.00 61.72 161 GLY A C 1
ATOM 1223 O O . GLY A 1 161 ? -17.899 4.911 -2.423 1.00 61.72 161 GLY A O 1
ATOM 1224 N N . SER A 1 162 ? -16.048 5.576 -1.333 1.00 53.84 162 SER A N 1
ATOM 1225 C CA . SER A 1 162 ? -15.084 5.164 -2.372 1.00 53.84 162 SER A CA 1
ATOM 1226 C C . SER A 1 162 ? -14.585 3.741 -2.163 1.00 53.84 162 SER A C 1
ATOM 1228 O O . SER A 1 162 ? -14.109 3.461 -1.042 1.00 53.84 162 SER A O 1
#

Secondary structure (DSSP, 8-state):
---S-S-----TT-TTTTTS---HHHHHHHH---------S-TT---HHHHHHHHHHHHHHHHHHHHHS--B-TTSPBP-----------------------PPPPTT-EEEPTT-SSSTTEEE-TT---EEESSSS--EE--SS-EEE-SPPPGGG--TT-

pLDDT: mean 71.68, std 15.51, range [32.75, 96.62]

Sequence (162 aa):
GRLPTRMLLLDPKHLIGDGSVALTDEFVGIHGGMGVCYESGIASDLSQSKVDSITRSVLQILQLDMQSMAFVDAMGQPRVSDSISLPATDMAKRDVYEITQVFKLTESGFRWADGVGEENFQRIPAGQPIGFIGSGESQPFAVGYDAHIVFPKIPALWKIGS